Protein AF-A0A7C5E0S6-F1 (afdb_monomer_lite)

Secondary structure (DSSP, 8-state):
----SHHHHHHHHHHHTT--HHHHHHHHHHHHHHHHHHHHHHHHHH--S---TTHHHHHHHHHHHHHHHHHHHHHHS-HHHHHHHHHHHHHHHHHHHHHHHH-

pLDDT: mean 81.76, std 9.21, range [33.19, 92.5]

Structure (mmCIF, N/CA/C/O backbone):
data_AF-A0A7C5E0S6-F1
#
_entry.id   AF-A0A7C5E0S6-F1
#
loop_
_atom_site.group_PDB
_atom_site.id
_atom_site.type_symbol
_atom_site.label_atom_id
_atom_site.label_alt_id
_atom_site.label_comp_id
_atom_site.label_asym_id
_atom_site.label_entity_id
_atom_site.label_seq_id
_atom_site.pdbx_PDB_ins_code
_atom_site.Cartn_x
_atom_site.Cartn_y
_atom_site.Cartn_z
_atom_site.occupancy
_atom_site.B_iso_or_equiv
_atom_site.auth_seq_id
_atom_site.auth_comp_id
_atom_site.auth_asym_id
_atom_site.auth_atom_id
_atom_site.pdbx_PDB_model_num
ATOM 1 N N . ILE A 1 1 ? 1.082 -9.522 -12.592 1.00 33.19 1 ILE A N 1
ATOM 2 C CA . ILE A 1 1 ? 1.276 -8.231 -11.886 1.00 33.19 1 ILE A CA 1
ATOM 3 C C . ILE A 1 1 ? 0.357 -8.246 -10.672 1.00 33.19 1 ILE A C 1
ATOM 5 O O . ILE A 1 1 ? -0.779 -7.809 -10.750 1.00 33.19 1 ILE A O 1
ATOM 9 N N . SER A 1 2 ? 0.791 -8.887 -9.592 1.00 45.91 2 SER A N 1
ATOM 10 C CA . SER A 1 2 ? 0.094 -8.840 -8.307 1.00 45.91 2 SER A CA 1
ATOM 11 C C . SER A 1 2 ? 0.992 -7.999 -7.413 1.00 45.91 2 SER A C 1
ATOM 13 O O . SER A 1 2 ? 2.141 -8.382 -7.198 1.00 45.91 2 SER A O 1
ATOM 15 N N . GLY A 1 3 ? 0.532 -6.811 -7.006 1.00 56.22 3 GLY A N 1
ATOM 16 C CA . GLY A 1 3 ? 1.192 -6.057 -5.939 1.00 56.22 3 GLY A CA 1
ATOM 17 C C . GLY A 1 3 ? 1.195 -6.970 -4.722 1.00 56.22 3 GLY A C 1
ATOM 18 O O . GLY A 1 3 ? 0.124 -7.334 -4.250 1.00 56.22 3 GLY A O 1
ATOM 19 N N . GLY A 1 4 ? 2.369 -7.459 -4.334 1.00 64.00 4 GLY A N 1
ATOM 20 C CA . GLY A 1 4 ? 2.586 -8.712 -3.601 1.00 64.00 4 GLY A CA 1
ATOM 21 C C . GLY A 1 4 ? 2.123 -8.753 -2.142 1.00 64.00 4 GLY A C 1
ATOM 22 O O . GLY A 1 4 ? 2.837 -9.271 -1.293 1.00 64.00 4 GLY A O 1
ATOM 23 N N . GLY A 1 5 ? 0.948 -8.207 -1.825 1.00 70.94 5 GLY A N 1
ATOM 24 C CA . GLY A 1 5 ? 0.287 -8.331 -0.523 1.00 70.94 5 GLY A CA 1
ATOM 25 C C . GLY A 1 5 ? 0.955 -7.564 0.621 1.00 70.94 5 GLY A C 1
ATOM 26 O O . GLY A 1 5 ? 0.438 -7.561 1.737 1.00 70.94 5 GLY A O 1
ATOM 27 N N . TYR A 1 6 ? 2.070 -6.879 0.362 1.00 75.38 6 TYR A N 1
ATOM 28 C CA . TYR A 1 6 ? 2.846 -6.171 1.381 1.00 75.38 6 TYR A CA 1
ATOM 29 C C . TYR A 1 6 ? 2.136 -4.933 1.943 1.00 75.38 6 TYR A C 1
ATOM 31 O O . TYR A 1 6 ? 2.347 -4.613 3.108 1.00 75.38 6 TYR A O 1
ATOM 39 N N . GLY A 1 7 ? 1.252 -4.279 1.181 1.00 80.00 7 GLY A N 1
ATOM 40 C CA . GLY A 1 7 ? 0.475 -3.128 1.661 1.00 80.00 7 GLY A CA 1
ATOM 41 C C . GLY A 1 7 ? -0.377 -3.467 2.897 1.00 80.00 7 GLY A C 1
ATOM 42 O O . GLY A 1 7 ? -0.161 -2.886 3.965 1.00 80.00 7 GLY A O 1
ATOM 43 N N . PRO A 1 8 ? -1.285 -4.463 2.817 1.00 78.56 8 PRO A N 1
ATOM 44 C CA . PRO A 1 8 ? -2.044 -4.938 3.973 1.00 78.56 8 PRO A CA 1
ATOM 45 C C . PRO A 1 8 ? -1.171 -5.445 5.125 1.00 78.56 8 PRO A C 1
ATOM 47 O O . PRO A 1 8 ? -1.514 -5.207 6.282 1.00 78.56 8 PRO A O 1
ATOM 50 N N . LEU A 1 9 ? -0.039 -6.101 4.843 1.00 80.62 9 LEU A N 1
ATOM 51 C CA . LEU A 1 9 ? 0.895 -6.586 5.869 1.00 80.62 9 LEU A CA 1
ATOM 52 C C . LEU A 1 9 ? 1.559 -5.432 6.638 1.00 80.62 9 LEU A C 1
ATOM 54 O O . LEU A 1 9 ? 1.521 -5.414 7.866 1.00 80.62 9 LEU A O 1
ATOM 58 N N . VAL A 1 10 ? 2.097 -4.429 5.940 1.00 83.44 10 VAL A N 1
ATOM 59 C CA . VAL A 1 10 ? 2.727 -3.252 6.564 1.00 83.44 10 VAL A CA 1
ATOM 60 C C . VAL A 1 10 ? 1.690 -2.398 7.293 1.00 83.44 10 VAL A C 1
ATOM 62 O O . VAL A 1 10 ? 1.904 -2.023 8.446 1.00 83.44 10 VAL A O 1
ATOM 65 N N . THR A 1 11 ? 0.531 -2.142 6.677 1.00 86.00 11 THR A N 1
ATOM 66 C CA . THR A 1 11 ? -0.541 -1.358 7.312 1.00 86.00 11 THR A CA 1
ATOM 67 C C . THR A 1 11 ? -1.079 -2.055 8.564 1.00 86.00 11 THR A C 1
ATOM 69 O O . THR A 1 11 ? -1.270 -1.406 9.593 1.00 86.00 11 THR A O 1
ATOM 72 N N . SER A 1 12 ? -1.326 -3.369 8.510 1.00 82.75 12 SER A N 1
ATOM 73 C CA . SER A 1 12 ? -1.815 -4.123 9.674 1.00 82.75 12 SER A CA 1
ATOM 74 C C . SER A 1 12 ? -0.769 -4.208 10.783 1.00 82.75 12 SER A C 1
ATOM 76 O O . SER A 1 12 ? -1.125 -4.004 11.943 1.00 82.75 12 SER A O 1
ATOM 78 N N . GLY A 1 13 ? 0.510 -4.389 10.439 1.00 85.75 13 GLY A N 1
ATOM 79 C CA . GLY A 1 13 ? 1.620 -4.317 11.388 1.00 85.75 13 GLY A CA 1
ATOM 80 C C . GLY A 1 13 ? 1.668 -2.974 12.115 1.00 85.75 13 GLY A C 1
ATOM 81 O O . GLY A 1 13 ? 1.680 -2.942 13.341 1.00 85.75 13 GLY A O 1
ATOM 82 N N . GLN A 1 14 ? 1.571 -1.855 11.389 1.00 86.44 14 GLN A N 1
ATOM 83 C CA . GLN A 1 14 ? 1.540 -0.523 12.005 1.00 86.44 14 GLN A CA 1
ATOM 84 C C . GLN A 1 14 ? 0.318 -0.309 12.910 1.00 86.44 14 GLN A C 1
ATOM 86 O O . GLN A 1 14 ? 0.444 0.277 13.986 1.00 86.44 14 GLN A O 1
ATOM 91 N N . ILE A 1 15 ? -0.860 -0.801 12.512 1.00 86.31 15 ILE A N 1
ATOM 92 C CA . ILE A 1 15 ? -2.070 -0.743 13.349 1.00 86.31 15 ILE A CA 1
ATOM 93 C C . ILE A 1 15 ? -1.889 -1.564 14.633 1.00 86.31 15 ILE A C 1
ATOM 95 O O . ILE A 1 15 ? -2.328 -1.119 15.696 1.00 86.31 15 ILE A O 1
ATOM 99 N N . LEU A 1 16 ? -1.244 -2.732 14.550 1.00 82.88 16 LEU A N 1
ATOM 100 C CA . LEU A 1 16 ? -0.935 -3.582 15.702 1.00 82.88 16 LEU A CA 1
ATOM 101 C C . LEU A 1 16 ? 0.092 -2.921 16.633 1.00 82.88 16 LEU A C 1
ATOM 103 O O . LEU A 1 16 ? -0.053 -2.993 17.848 1.00 82.88 16 LEU A O 1
ATOM 107 N N . SER A 1 17 ? 1.059 -2.189 16.075 1.00 84.50 17 SER A N 1
ATOM 108 C CA . SER A 1 17 ? 2.017 -1.358 16.820 1.00 84.50 17 SER A CA 1
ATOM 109 C C . SER A 1 17 ? 1.404 -0.094 17.445 1.00 84.50 17 SER A C 1
ATOM 111 O O . SER A 1 17 ? 2.131 0.733 17.988 1.00 84.50 17 SER A O 1
ATOM 113 N N . GLY A 1 18 ? 0.081 0.090 17.378 1.00 82.50 18 GLY A N 1
ATOM 114 C CA . GLY A 1 18 ? -0.628 1.200 18.023 1.00 82.50 18 GLY A CA 1
ATOM 115 C C . GLY A 1 18 ? -0.790 2.455 17.161 1.00 82.50 18 GLY A C 1
ATOM 116 O O . GLY A 1 18 ? -1.367 3.442 17.620 1.00 82.50 18 GLY A O 1
ATOM 117 N N . VAL A 1 19 ? -0.352 2.437 15.898 1.00 85.12 19 VAL A N 1
ATOM 118 C CA . VAL A 1 19 ? -0.535 3.573 14.985 1.00 85.12 19 VAL A CA 1
ATOM 119 C C . VAL A 1 19 ? -2.011 3.700 14.600 1.00 85.12 19 VAL A C 1
ATOM 121 O O . VAL A 1 19 ? -2.709 2.728 14.296 1.00 85.12 19 VAL A O 1
ATOM 124 N N . ASN A 1 20 ? -2.516 4.935 14.587 1.00 85.94 20 ASN A N 1
ATOM 125 C CA . ASN A 1 20 ? -3.866 5.224 14.111 1.00 85.94 20 ASN A CA 1
ATOM 126 C C . ASN A 1 20 ? -4.059 4.725 12.674 1.00 85.94 20 ASN A C 1
ATOM 128 O O . ASN A 1 20 ? -3.240 4.991 11.803 1.00 85.94 20 ASN A O 1
ATOM 132 N N . SER A 1 21 ? -5.185 4.071 12.389 1.00 82.44 21 SER A N 1
ATOM 133 C CA . SER A 1 21 ? -5.402 3.393 11.102 1.00 82.44 21 SER A CA 1
ATOM 134 C C . SER A 1 21 ? -5.326 4.307 9.892 1.00 82.44 21 SER A C 1
ATOM 136 O O . SER A 1 21 ? -4.761 3.913 8.882 1.00 82.44 21 SER A O 1
ATOM 138 N N . LYS A 1 22 ? -5.840 5.539 9.989 1.00 82.94 22 LYS A N 1
ATOM 139 C CA . LYS A 1 22 ? -5.712 6.506 8.889 1.00 82.94 22 LYS A CA 1
ATOM 140 C C . LYS A 1 22 ? -4.249 6.887 8.644 1.00 82.94 22 LYS A C 1
ATOM 142 O O . LYS A 1 22 ? -3.847 7.013 7.494 1.00 82.94 22 LYS A O 1
ATOM 147 N N . ASN A 1 23 ? -3.462 7.016 9.713 1.00 85.75 23 ASN A N 1
ATOM 148 C CA . ASN A 1 23 ? -2.043 7.351 9.628 1.00 85.75 23 ASN A CA 1
ATOM 149 C C . ASN A 1 23 ? -1.251 6.173 9.051 1.00 85.75 23 ASN A C 1
ATOM 151 O O . ASN A 1 23 ? -0.449 6.383 8.155 1.00 85.75 23 ASN A O 1
ATOM 155 N N . ALA A 1 24 ? -1.527 4.944 9.495 1.00 87.12 24 ALA A N 1
ATOM 156 C CA . ALA A 1 24 ? -0.889 3.735 8.974 1.00 87.12 24 ALA A CA 1
ATOM 157 C C . ALA A 1 24 ? -1.131 3.549 7.463 1.00 87.12 24 ALA A C 1
ATOM 159 O O . ALA A 1 24 ? -0.202 3.271 6.705 1.00 87.12 24 ALA A O 1
ATOM 160 N N . ILE A 1 25 ? -2.369 3.780 7.007 1.00 84.56 25 ILE A N 1
ATOM 161 C CA . ILE A 1 25 ? -2.721 3.746 5.577 1.00 84.56 25 ILE A CA 1
ATOM 162 C C . ILE A 1 25 ? -1.971 4.843 4.810 1.00 84.56 25 ILE A C 1
ATOM 164 O O . ILE A 1 25 ? -1.434 4.585 3.736 1.00 84.56 25 ILE A O 1
ATOM 168 N N . GLY A 1 26 ? -1.899 6.057 5.366 1.00 87.50 26 GLY A N 1
ATOM 169 C CA . GLY A 1 26 ? -1.175 7.171 4.752 1.00 87.50 26 GLY A CA 1
ATOM 170 C C . GLY A 1 26 ? 0.327 6.912 4.618 1.00 87.50 26 GLY A C 1
ATOM 171 O O . GLY A 1 26 ? 0.887 7.127 3.547 1.00 87.50 26 GLY A O 1
ATOM 172 N N . ILE A 1 27 ? 0.967 6.400 5.674 1.00 88.06 27 ILE A N 1
ATOM 173 C CA . ILE A 1 27 ? 2.397 6.056 5.671 1.00 88.06 27 ILE A CA 1
ATOM 174 C C . ILE A 1 27 ? 2.671 4.959 4.642 1.00 88.06 27 ILE A C 1
ATOM 176 O O . ILE A 1 27 ? 3.577 5.102 3.828 1.00 88.06 27 ILE A O 1
ATOM 180 N N . THR A 1 28 ? 1.854 3.902 4.627 1.00 87.88 28 THR A N 1
ATOM 181 C CA . THR A 1 28 ? 2.006 2.800 3.666 1.00 87.88 28 THR A CA 1
ATOM 182 C C . THR A 1 28 ? 1.851 3.291 2.226 1.00 87.88 28 THR A C 1
ATOM 184 O O . THR A 1 28 ? 2.688 2.979 1.387 1.00 87.88 28 THR A O 1
ATOM 187 N N . SER A 1 29 ? 0.842 4.121 1.942 1.00 86.50 29 SER A N 1
ATOM 188 C CA . SER A 1 29 ? 0.626 4.678 0.600 1.00 86.50 29 SER A CA 1
ATOM 189 C C . SER A 1 29 ? 1.782 5.577 0.143 1.00 86.50 29 SER A C 1
ATOM 191 O O . SER A 1 29 ? 2.177 5.519 -1.021 1.00 86.50 29 SER A O 1
ATOM 193 N N . LEU A 1 30 ? 2.359 6.372 1.052 1.00 89.88 30 LEU A N 1
ATOM 194 C CA . LEU A 1 30 ? 3.545 7.175 0.755 1.00 89.88 30 LEU A CA 1
ATOM 195 C C . LEU A 1 30 ? 4.761 6.286 0.464 1.00 89.88 30 LEU A C 1
ATOM 197 O O . LEU A 1 30 ? 5.456 6.508 -0.527 1.00 89.88 30 LEU A O 1
ATOM 201 N N . SER A 1 31 ? 5.000 5.268 1.296 1.00 90.25 31 SER A N 1
ATOM 202 C CA . SER A 1 31 ? 6.079 4.300 1.086 1.00 90.25 31 SER A CA 1
ATOM 203 C C . SER A 1 31 ? 5.938 3.571 -0.247 1.00 90.25 31 SER A C 1
ATOM 205 O O . SER A 1 31 ? 6.914 3.499 -0.983 1.00 90.25 31 SER A O 1
ATOM 207 N N . GLU A 1 32 ? 4.741 3.102 -0.608 1.00 86.75 32 GLU A N 1
ATOM 208 C CA . GLU A 1 32 ? 4.487 2.466 -1.908 1.00 86.75 32 GLU A CA 1
ATOM 209 C C . GLU A 1 32 ? 4.774 3.415 -3.079 1.00 86.75 32 GLU A C 1
ATOM 211 O O . GLU A 1 32 ? 5.382 3.002 -4.067 1.00 86.75 32 GLU A O 1
ATOM 216 N N . GLY A 1 33 ? 4.404 4.695 -2.960 1.00 88.88 33 GLY A N 1
ATOM 217 C CA . GLY A 1 33 ? 4.731 5.716 -3.957 1.00 88.88 33 GLY A CA 1
ATOM 218 C C . GLY A 1 33 ? 6.240 5.891 -4.148 1.00 88.88 33 GLY A C 1
ATOM 219 O O . GLY A 1 33 ? 6.723 5.907 -5.282 1.00 88.88 33 GLY A O 1
ATOM 220 N N . LEU A 1 34 ? 7.000 5.951 -3.051 1.00 91.81 34 LEU A N 1
ATOM 221 C CA . LEU A 1 34 ? 8.463 6.039 -3.094 1.00 91.81 34 LEU A CA 1
ATOM 222 C C . LEU A 1 34 ? 9.100 4.764 -3.658 1.00 91.81 34 LEU A C 1
ATOM 224 O O . LEU A 1 34 ? 9.983 4.847 -4.510 1.00 91.81 34 LEU A O 1
ATOM 228 N N . THR A 1 35 ? 8.637 3.583 -3.244 1.00 90.00 35 THR A N 1
ATOM 229 C CA . THR A 1 35 ? 9.114 2.304 -3.787 1.00 90.00 35 THR A CA 1
ATOM 230 C C . THR A 1 35 ? 8.831 2.199 -5.284 1.00 90.00 35 THR A C 1
ATOM 232 O O . THR A 1 35 ? 9.690 1.741 -6.033 1.00 90.00 35 THR A O 1
ATOM 235 N N . CYS A 1 36 ? 7.668 2.671 -5.742 1.00 87.12 36 CYS A N 1
ATOM 236 C CA . CYS A 1 36 ? 7.330 2.727 -7.161 1.00 87.12 36 CYS A CA 1
ATOM 237 C C . CYS A 1 36 ? 8.282 3.655 -7.926 1.00 87.12 36 CYS A C 1
ATOM 239 O O . CYS A 1 36 ? 8.821 3.256 -8.956 1.00 87.12 36 CYS A O 1
ATOM 241 N N . LEU A 1 37 ? 8.563 4.850 -7.394 1.00 89.94 37 LEU A N 1
ATOM 242 C CA . LEU A 1 37 ? 9.512 5.789 -7.996 1.00 89.94 37 LEU A CA 1
ATOM 243 C C . LEU A 1 37 ? 10.907 5.167 -8.145 1.00 89.94 37 LEU A C 1
ATOM 245 O O . LEU A 1 37 ? 11.482 5.192 -9.233 1.00 89.94 37 LEU A O 1
ATOM 249 N N . VAL A 1 38 ? 11.429 4.557 -7.078 1.00 92.50 38 VAL A N 1
ATOM 250 C CA . VAL A 1 38 ? 12.727 3.861 -7.104 1.00 92.50 38 VAL A CA 1
ATOM 251 C C . VAL A 1 38 ? 12.706 2.690 -8.088 1.00 92.50 38 VAL A C 1
ATOM 253 O O . VAL A 1 38 ? 13.676 2.489 -8.819 1.00 92.50 38 VAL A O 1
ATOM 256 N N . GLY A 1 39 ? 11.598 1.949 -8.155 1.00 89.88 39 GLY A N 1
ATOM 257 C CA . GLY A 1 39 ? 11.402 0.860 -9.110 1.00 89.88 39 GLY A CA 1
ATOM 258 C C . GLY A 1 39 ? 11.455 1.338 -10.561 1.00 89.88 39 GLY A C 1
ATOM 259 O O . GLY A 1 39 ? 12.144 0.729 -11.376 1.00 89.88 39 GLY A O 1
ATOM 260 N N . VAL A 1 40 ? 10.800 2.458 -10.878 1.00 87.12 40 VAL A N 1
ATOM 261 C CA . VAL A 1 40 ? 10.828 3.070 -12.217 1.00 87.12 40 VAL A CA 1
ATOM 262 C C . VAL A 1 40 ? 12.227 3.575 -12.564 1.00 87.12 40 VAL A C 1
ATOM 264 O O . VAL A 1 40 ? 12.706 3.303 -13.661 1.00 87.12 40 VAL A O 1
ATOM 267 N N . ILE A 1 41 ? 12.910 4.258 -11.641 1.00 90.00 41 ILE A N 1
ATOM 268 C CA . ILE A 1 41 ? 14.285 4.741 -11.856 1.00 90.00 41 ILE A CA 1
ATOM 269 C C . ILE A 1 41 ? 15.229 3.564 -12.116 1.00 90.00 41 ILE A C 1
ATOM 271 O O . ILE A 1 41 ? 15.964 3.563 -13.099 1.00 90.00 41 ILE A O 1
ATOM 275 N N . THR A 1 42 ? 15.174 2.533 -11.271 1.00 90.44 42 THR A N 1
ATOM 276 C CA . THR A 1 42 ? 15.989 1.321 -11.433 1.00 90.44 42 THR A CA 1
ATOM 277 C C . THR A 1 42 ? 15.687 0.632 -12.763 1.00 90.44 42 THR A C 1
ATOM 279 O O . THR A 1 42 ? 16.608 0.237 -13.474 1.00 90.44 42 THR A O 1
ATOM 282 N N . TYR A 1 43 ? 14.411 0.535 -13.143 1.00 85.44 43 TYR A N 1
ATOM 283 C CA . TYR A 1 43 ? 14.009 -0.022 -14.431 1.00 85.44 43 TYR A CA 1
ATOM 284 C C . TYR A 1 43 ? 14.608 0.770 -15.600 1.00 85.44 43 TYR A C 1
ATOM 286 O O . TYR A 1 43 ? 15.196 0.168 -16.490 1.00 85.44 43 TYR A O 1
ATOM 294 N N . LEU A 1 44 ? 14.543 2.105 -15.573 1.00 84.62 44 LEU A N 1
ATOM 295 C CA . LEU A 1 44 ? 15.112 2.963 -16.620 1.00 84.62 44 LEU A CA 1
ATOM 296 C C . LEU A 1 44 ? 16.633 2.824 -16.760 1.00 84.62 44 LEU A C 1
ATOM 298 O O . LEU A 1 44 ? 17.145 2.903 -17.871 1.00 84.62 44 LEU A O 1
ATOM 302 N N . ILE A 1 45 ? 17.352 2.630 -15.651 1.00 87.19 45 ILE A N 1
ATOM 303 C CA . ILE A 1 45 ? 18.818 2.514 -15.655 1.00 87.19 45 ILE A CA 1
ATOM 304 C C . ILE A 1 45 ? 19.271 1.138 -16.161 1.00 87.19 45 ILE A C 1
ATOM 306 O O . ILE A 1 45 ? 20.227 1.049 -16.927 1.00 87.19 45 ILE A O 1
ATOM 310 N N . PHE A 1 46 ? 18.613 0.060 -15.725 1.00 85.06 46 PHE A N 1
ATOM 311 C CA . PHE A 1 46 ? 19.072 -1.310 -15.987 1.00 85.06 46 PHE A CA 1
ATOM 312 C C . PHE A 1 46 ? 18.425 -1.966 -17.214 1.00 85.06 46 PHE A C 1
ATOM 314 O O . PHE A 1 46 ? 18.955 -2.950 -17.729 1.00 85.06 46 PHE A O 1
ATOM 321 N N . THR A 1 47 ? 17.289 -1.460 -17.699 1.00 76.06 47 THR A N 1
ATOM 322 C CA . THR A 1 47 ? 16.595 -2.009 -18.871 1.00 76.06 47 THR A CA 1
ATOM 323 C C . THR A 1 47 ? 16.792 -1.113 -20.097 1.00 76.06 47 THR A C 1
ATOM 325 O O . THR A 1 47 ? 16.215 -0.039 -20.190 1.00 76.06 47 THR A O 1
ATOM 328 N N . ASN A 1 48 ? 17.525 -1.613 -21.100 1.00 65.00 48 ASN A N 1
ATOM 329 C CA . ASN A 1 48 ? 17.672 -1.001 -22.438 1.00 65.00 48 ASN A CA 1
ATOM 330 C C . ASN A 1 48 ? 16.458 -1.240 -23.369 1.00 65.00 48 ASN A C 1
ATOM 332 O O . ASN A 1 48 ? 16.518 -0.985 -24.571 1.00 65.00 48 ASN A O 1
ATOM 336 N N . HIS A 1 49 ? 15.361 -1.790 -22.847 1.00 60.41 49 HIS A N 1
ATOM 337 C CA . HIS A 1 49 ? 14.193 -2.171 -23.637 1.00 60.41 49 HIS A CA 1
ATOM 338 C C . HIS A 1 49 ? 13.261 -0.976 -23.872 1.00 60.41 49 HIS A C 1
ATOM 340 O O . HIS A 1 49 ? 13.035 -0.147 -22.991 1.00 60.41 49 HIS A O 1
ATOM 346 N N . THR A 1 50 ? 12.663 -0.913 -25.062 1.00 61.09 50 THR A N 1
ATOM 347 C CA . THR A 1 50 ? 11.731 0.149 -25.458 1.00 61.09 50 THR A CA 1
ATOM 348 C C . THR A 1 50 ? 10.490 0.164 -24.565 1.00 61.09 50 THR A C 1
ATOM 350 O O . THR A 1 50 ? 9.624 -0.712 -24.662 1.00 61.09 50 THR A O 1
ATOM 353 N N . ILE A 1 51 ? 10.370 1.189 -23.722 1.00 70.06 51 ILE A N 1
ATOM 354 C CA . ILE A 1 51 ? 9.144 1.462 -22.974 1.00 70.06 51 ILE A CA 1
ATOM 355 C C . ILE A 1 51 ? 8.025 1.733 -23.974 1.00 70.06 51 ILE A C 1
ATOM 357 O O . ILE A 1 51 ? 8.119 2.629 -24.814 1.00 70.06 51 ILE A O 1
ATOM 361 N N . ARG A 1 52 ? 6.932 0.970 -23.878 1.00 70.44 52 ARG A N 1
ATOM 362 C CA . ARG A 1 52 ? 5.700 1.260 -24.621 1.00 70.44 52 ARG A CA 1
ATOM 363 C C . ARG A 1 52 ? 5.018 2.465 -23.976 1.00 70.44 52 ARG A C 1
ATOM 365 O O . ARG A 1 52 ? 4.072 2.322 -23.20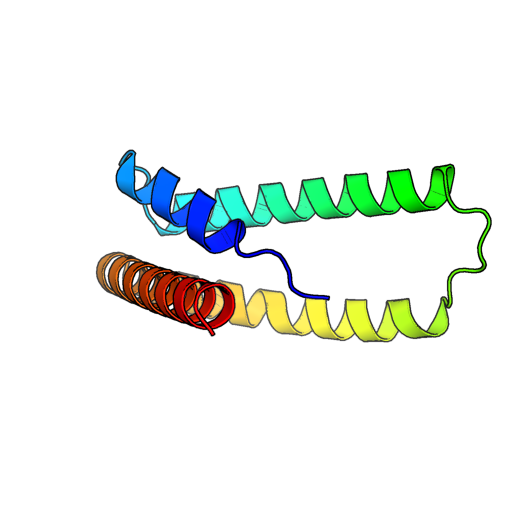5 1.00 70.44 52 ARG A O 1
ATOM 372 N N . TRP A 1 53 ? 5.500 3.656 -24.328 1.00 79.25 53 TRP A N 1
ATOM 373 C CA . TRP A 1 53 ? 4.996 4.957 -23.871 1.00 79.25 53 TRP A CA 1
ATOM 374 C C . TRP A 1 53 ? 3.500 5.164 -24.116 1.00 79.25 53 TRP A C 1
ATOM 376 O O . TRP A 1 53 ? 2.881 5.994 -23.468 1.00 79.25 53 TRP A O 1
ATOM 386 N N . GLN A 1 54 ? 2.899 4.359 -24.989 1.00 80.56 54 GLN A N 1
ATOM 387 C CA . GLN A 1 54 ? 1.469 4.352 -25.268 1.00 80.56 54 GLN A CA 1
ATOM 388 C C . GLN A 1 54 ? 0.611 3.889 -24.074 1.00 80.56 54 GLN A C 1
ATOM 390 O O . GLN A 1 54 ? -0.529 4.321 -23.946 1.00 80.56 54 GLN A O 1
ATOM 395 N N . LEU A 1 55 ? 1.147 3.041 -23.184 1.00 79.25 55 LEU A N 1
ATOM 396 C CA . LEU A 1 55 ? 0.414 2.528 -22.015 1.00 79.25 55 LEU A CA 1
ATOM 397 C C . LEU A 1 55 ? 0.489 3.466 -20.799 1.00 79.25 55 LEU A C 1
ATOM 399 O O . LEU A 1 55 ? -0.420 3.489 -19.966 1.00 79.25 55 LEU A O 1
ATOM 403 N N . ALA A 1 56 ? 1.570 4.242 -20.699 1.00 83.31 56 ALA A N 1
ATOM 404 C CA . ALA A 1 56 ? 1.817 5.157 -19.591 1.00 83.31 56 ALA A CA 1
ATOM 405 C C . ALA A 1 56 ? 0.678 6.176 -19.369 1.00 83.31 56 ALA A C 1
ATOM 407 O O . ALA A 1 56 ? 0.173 6.234 -18.247 1.00 83.31 56 ALA A O 1
ATOM 408 N N . PRO A 1 57 ? 0.193 6.926 -20.381 1.00 84.50 57 PRO A N 1
ATOM 409 C CA . PRO A 1 57 ? -0.849 7.926 -20.163 1.00 84.50 57 PRO A CA 1
ATOM 410 C C . PRO A 1 57 ? -2.174 7.299 -19.725 1.00 84.50 57 PRO A C 1
ATOM 412 O O . PRO A 1 57 ? -2.812 7.828 -18.819 1.00 84.50 57 PRO A O 1
ATOM 415 N N . SER A 1 58 ? -2.564 6.144 -20.280 1.00 87.38 58 SER A N 1
ATOM 416 C CA . SER A 1 58 ? -3.783 5.439 -19.857 1.00 87.38 58 SER A CA 1
ATOM 417 C C . SER A 1 58 ? -3.728 4.976 -18.397 1.00 87.38 58 SER A C 1
ATOM 419 O O . SER A 1 58 ? -4.724 5.081 -17.682 1.00 87.38 58 SER A O 1
ATOM 421 N N . LEU A 1 59 ? -2.564 4.510 -17.932 1.00 86.25 59 LEU A N 1
ATOM 422 C CA . LEU A 1 59 ? -2.371 4.089 -16.541 1.00 86.25 59 LEU A CA 1
ATOM 423 C C . LEU A 1 59 ? -2.359 5.285 -15.586 1.00 86.25 59 LEU A C 1
ATOM 425 O O . LEU A 1 59 ? -2.995 5.235 -14.535 1.00 86.25 59 LEU A O 1
ATOM 429 N N . VAL A 1 60 ? -1.680 6.370 -15.966 1.00 87.62 60 VAL A N 1
ATOM 430 C CA . VAL A 1 60 ? -1.603 7.597 -15.163 1.00 87.62 60 VAL A CA 1
ATOM 431 C C . VAL A 1 60 ? -2.979 8.248 -15.027 1.00 87.62 60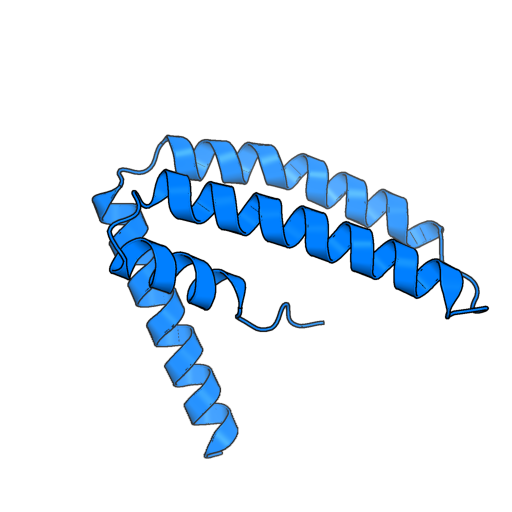 VAL A C 1
ATOM 433 O O . VAL A 1 60 ? -3.371 8.595 -13.917 1.00 87.62 60 VAL A O 1
ATOM 436 N N . LEU A 1 61 ? -3.751 8.348 -16.113 1.00 90.00 61 LEU A N 1
ATOM 437 C CA . LEU A 1 61 ? -5.124 8.867 -16.076 1.00 90.00 61 LEU A CA 1
ATOM 438 C C . LEU A 1 61 ? -6.021 8.046 -15.144 1.00 90.00 61 LEU A C 1
ATOM 440 O O . LEU A 1 61 ? -6.702 8.616 -14.292 1.00 90.00 61 LEU A O 1
ATOM 444 N N . GLY A 1 62 ? -5.983 6.715 -15.260 1.00 88.31 62 GLY A N 1
ATOM 445 C CA . GLY A 1 62 ? -6.739 5.827 -14.374 1.00 88.31 62 GLY A CA 1
ATOM 446 C C . GLY A 1 62 ? -6.326 5.962 -12.904 1.00 88.31 62 GLY A C 1
ATOM 447 O O . GLY A 1 62 ? -7.183 6.018 -12.021 1.00 88.31 62 GLY A O 1
ATOM 448 N N . ALA A 1 63 ? -5.023 6.078 -12.634 1.00 86.12 63 ALA A N 1
ATOM 449 C CA . ALA A 1 63 ? -4.501 6.262 -11.284 1.00 86.12 63 ALA A CA 1
ATOM 450 C C . ALA A 1 63 ? -4.937 7.607 -10.680 1.00 86.12 63 ALA A C 1
ATOM 452 O O . ALA A 1 63 ? -5.483 7.628 -9.577 1.00 86.12 63 ALA A O 1
ATOM 453 N N . ILE A 1 64 ? -4.771 8.715 -11.410 1.00 90.75 64 ILE A N 1
ATOM 454 C CA . ILE A 1 64 ? -5.130 10.063 -10.939 1.00 90.75 64 ILE A CA 1
ATOM 455 C C . ILE A 1 64 ? -6.627 10.166 -10.635 1.00 90.75 64 ILE A C 1
ATOM 457 O O . ILE A 1 64 ? -6.991 10.780 -9.638 1.00 90.75 64 ILE A O 1
ATOM 461 N N . LEU A 1 65 ? -7.493 9.549 -11.446 1.00 89.62 65 LEU A N 1
ATOM 462 C CA . LEU A 1 65 ? -8.941 9.532 -11.200 1.00 89.62 65 LEU A CA 1
ATOM 463 C C . LEU A 1 65 ? -9.329 8.685 -9.980 1.00 89.62 65 LEU A C 1
ATOM 465 O O . LEU A 1 65 ? -10.250 9.044 -9.246 1.00 89.62 65 LEU A O 1
ATOM 469 N N . SER A 1 66 ? -8.624 7.580 -9.735 1.00 88.44 66 SER A N 1
ATOM 470 C CA . SER A 1 66 ? -8.922 6.661 -8.629 1.00 88.44 66 SER A CA 1
ATOM 471 C C . SER A 1 66 ? -8.481 7.201 -7.260 1.00 88.44 66 SER A C 1
ATOM 473 O O . SER A 1 66 ? -9.208 7.075 -6.269 1.00 88.44 66 SER A O 1
ATOM 475 N N . VAL A 1 67 ? -7.323 7.870 -7.193 1.00 86.12 67 VAL A N 1
ATOM 476 C CA . VAL A 1 67 ? -6.731 8.402 -5.949 1.00 86.12 67 VAL A CA 1
ATOM 477 C C . VAL A 1 67 ? -7.675 9.297 -5.122 1.00 86.12 67 VAL A C 1
ATOM 479 O O . VAL A 1 67 ? -7.827 9.023 -3.929 1.00 86.12 67 VAL A O 1
ATOM 482 N N . PRO A 1 68 ? -8.343 10.337 -5.666 1.00 87.06 68 PRO A N 1
ATOM 483 C CA . PRO A 1 68 ? -9.225 11.196 -4.873 1.00 87.06 68 PRO A CA 1
ATOM 484 C C . PRO A 1 68 ? -10.448 10.436 -4.355 1.00 87.06 68 PRO A C 1
ATOM 486 O O . PRO A 1 68 ? -10.902 10.688 -3.237 1.00 87.06 68 PRO A O 1
ATOM 489 N N . PHE A 1 69 ? -10.952 9.469 -5.124 1.00 86.56 69 PHE A N 1
ATOM 490 C CA . PHE A 1 69 ? -12.085 8.637 -4.727 1.00 86.56 69 PHE A CA 1
ATOM 491 C C . PHE A 1 69 ? -11.715 7.714 -3.557 1.00 86.56 69 PHE A C 1
ATOM 493 O O . PHE A 1 69 ? -12.448 7.616 -2.564 1.00 86.56 69 PHE A O 1
ATOM 500 N N . ALA A 1 70 ? -10.529 7.103 -3.624 1.00 82.75 70 ALA A N 1
ATOM 501 C CA . ALA A 1 70 ? -9.967 6.305 -2.540 1.00 82.75 70 ALA A CA 1
ATOM 502 C C . ALA A 1 70 ? -9.714 7.159 -1.285 1.00 82.75 70 ALA A C 1
ATOM 504 O O . ALA A 1 70 ? -10.163 6.807 -0.190 1.00 82.75 70 ALA A O 1
ATOM 505 N N . ALA A 1 71 ? -9.080 8.325 -1.439 1.00 83.44 71 ALA A N 1
ATOM 506 C CA . ALA A 1 71 ? -8.790 9.241 -0.336 1.00 83.44 71 ALA A CA 1
ATOM 507 C C . ALA A 1 71 ? -10.069 9.745 0.353 1.00 83.44 71 ALA A C 1
ATOM 509 O O . ALA A 1 71 ? -10.152 9.767 1.585 1.00 83.44 71 ALA A O 1
ATOM 510 N N . TYR A 1 72 ? -11.100 10.096 -0.422 1.00 85.19 72 TYR A N 1
ATOM 511 C CA . TYR A 1 72 ? -12.394 10.515 0.115 1.00 85.19 72 TYR A CA 1
ATOM 512 C C . TYR A 1 72 ? -13.075 9.393 0.905 1.00 85.19 72 TYR A C 1
ATOM 514 O O . TYR A 1 72 ? -13.581 9.620 2.009 1.00 85.19 72 TYR A O 1
ATOM 522 N N . THR A 1 73 ? -13.026 8.166 0.384 1.00 84.75 73 THR A N 1
ATOM 523 C CA . THR A 1 73 ? -13.587 6.982 1.046 1.00 84.75 73 THR A CA 1
ATOM 524 C C . THR A 1 73 ? -12.915 6.735 2.397 1.00 84.75 73 THR A C 1
ATOM 526 O O . THR A 1 73 ? -13.595 6.652 3.423 1.00 84.75 73 THR A O 1
ATOM 529 N N . VAL A 1 74 ? -11.581 6.721 2.450 1.00 79.88 74 VAL A N 1
ATOM 530 C CA . VAL A 1 74 ? -10.826 6.539 3.706 1.00 79.88 74 VAL A CA 1
ATOM 531 C C . VAL A 1 74 ? -11.080 7.691 4.688 1.00 79.88 74 VAL A C 1
ATOM 533 O O . VAL A 1 74 ? -11.167 7.483 5.90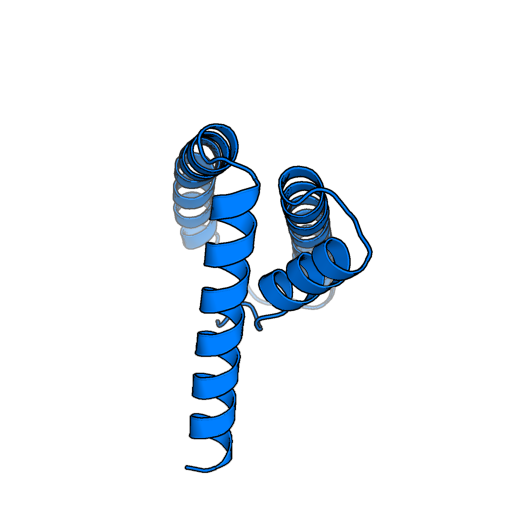4 1.00 79.88 74 VAL A O 1
ATOM 536 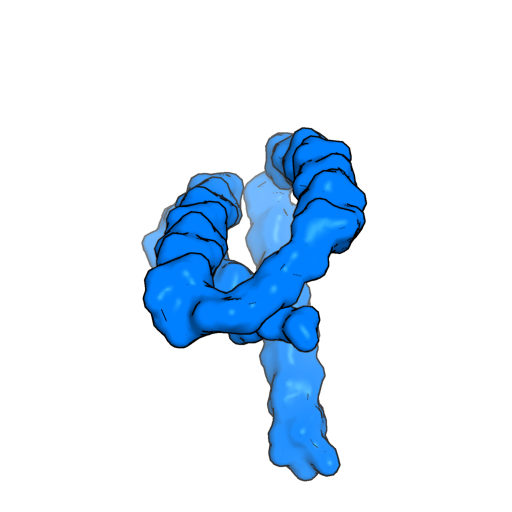N N . LYS A 1 75 ? -11.272 8.919 4.188 1.00 78.88 75 LYS A N 1
ATOM 537 C CA . LYS A 1 75 ? -11.601 10.079 5.027 1.00 78.88 75 LYS A CA 1
ATOM 538 C C . LYS A 1 75 ? -12.973 9.936 5.692 1.00 78.88 75 LYS A C 1
ATOM 540 O O . LYS A 1 75 ? -13.065 10.195 6.896 1.00 78.88 75 LYS A O 1
ATOM 545 N N . LYS A 1 76 ? -14.007 9.496 4.961 1.00 82.69 76 LYS A N 1
ATOM 546 C CA . LYS A 1 76 ? -15.383 9.352 5.481 1.00 82.69 76 LYS A CA 1
ATOM 547 C C . LYS A 1 76 ? -15.578 8.167 6.429 1.00 82.69 76 LYS A C 1
ATOM 549 O O . LYS A 1 76 ? -16.449 8.227 7.298 1.00 82.69 76 LYS A O 1
ATOM 554 N N . VAL A 1 77 ? -14.812 7.089 6.284 1.00 81.38 77 VAL A N 1
ATOM 555 C CA . VAL A 1 77 ? -14.995 5.887 7.112 1.00 81.38 77 VAL A CA 1
ATOM 556 C C . VAL A 1 77 ? -14.406 6.089 8.521 1.00 81.38 77 VAL A C 1
ATOM 558 O O . VAL A 1 77 ? -13.342 6.684 8.714 1.00 81.38 77 VAL A O 1
ATOM 561 N N . LYS A 1 78 ? -15.127 5.607 9.546 1.00 77.75 78 LYS A N 1
ATOM 562 C CA . LYS A 1 78 ? -14.685 5.635 10.954 1.00 77.75 78 LYS A CA 1
ATOM 563 C C . LYS A 1 78 ? -13.495 4.688 11.168 1.00 77.75 78 LYS A C 1
ATOM 565 O O . LYS A 1 78 ? -13.514 3.572 10.654 1.00 77.75 78 LYS A O 1
ATOM 570 N N . ASN A 1 79 ? -12.526 5.082 12.003 1.00 70.62 79 ASN A N 1
ATOM 571 C CA . ASN A 1 79 ? -11.298 4.309 12.277 1.00 70.62 79 ASN A CA 1
ATOM 572 C C . ASN A 1 79 ? -11.575 2.845 12.648 1.00 70.62 79 ASN A C 1
ATOM 574 O O . ASN A 1 79 ? -10.892 1.956 12.157 1.00 70.62 79 ASN A O 1
ATOM 578 N N . VAL A 1 80 ? -12.598 2.589 13.470 1.00 74.62 80 VAL A N 1
ATOM 579 C CA . VAL A 1 80 ? -12.974 1.231 13.906 1.00 74.62 80 VAL A CA 1
ATOM 580 C C . VAL A 1 80 ? -13.406 0.351 12.729 1.00 74.62 80 VAL A C 1
ATOM 582 O O . VAL A 1 80 ? -12.966 -0.788 12.619 1.00 74.62 80 VAL A O 1
ATOM 585 N N . ARG A 1 81 ? -14.219 0.890 11.810 1.00 78.69 81 ARG A N 1
ATOM 586 C CA . ARG A 1 81 ? -14.667 0.149 10.621 1.00 78.69 81 ARG A CA 1
ATOM 587 C C . ARG A 1 81 ? -13.511 -0.090 9.653 1.00 78.69 81 ARG A C 1
ATOM 589 O O . ARG A 1 81 ? -13.399 -1.182 9.118 1.00 78.69 81 ARG A O 1
ATOM 596 N N . LEU A 1 82 ? -12.626 0.894 9.487 1.00 75.50 82 LEU A N 1
ATOM 597 C CA . LEU A 1 82 ? -11.406 0.750 8.687 1.00 75.50 82 LEU A CA 1
ATOM 598 C C . LEU A 1 82 ? -10.498 -0.367 9.219 1.00 75.50 82 LEU A C 1
ATOM 600 O O . LEU A 1 82 ? -10.077 -1.206 8.432 1.00 75.50 82 LEU A O 1
ATOM 604 N N . LYS A 1 83 ? -10.252 -0.431 10.538 1.00 73.69 83 LYS A N 1
ATOM 605 C CA . LYS A 1 83 ? -9.481 -1.533 11.150 1.00 73.69 83 LYS A CA 1
ATOM 606 C C . LYS A 1 83 ? -10.091 -2.893 10.841 1.00 73.69 83 LYS A C 1
ATOM 608 O O . LYS A 1 83 ? -9.374 -3.801 10.440 1.00 73.69 83 LYS A O 1
ATOM 613 N N . LEU A 1 84 ? -11.404 -3.018 11.024 1.00 81.25 84 LEU A N 1
ATOM 614 C CA . LEU A 1 84 ? -12.112 -4.281 10.843 1.00 81.25 84 LEU A CA 1
ATOM 615 C C . LEU A 1 84 ? -12.089 -4.739 9.378 1.00 81.25 84 LEU A C 1
ATOM 617 O O . LEU A 1 84 ? -11.798 -5.898 9.109 1.00 81.25 84 LEU A O 1
ATOM 621 N N . ILE A 1 85 ? -12.305 -3.820 8.432 1.00 81.19 85 ILE A N 1
ATOM 622 C CA . ILE A 1 85 ? -12.236 -4.114 6.994 1.00 81.19 85 ILE A CA 1
ATOM 623 C C . ILE A 1 85 ? -10.825 -4.557 6.594 1.00 81.19 85 ILE A C 1
ATOM 625 O O . ILE A 1 85 ? -10.686 -5.579 5.929 1.00 81.19 85 ILE A O 1
ATOM 629 N N . VAL A 1 86 ? -9.784 -3.828 7.017 1.00 78.75 86 VAL A N 1
ATOM 630 C CA . VAL A 1 86 ? -8.390 -4.191 6.709 1.00 78.75 86 VAL A CA 1
ATOM 631 C C . VAL A 1 86 ? -8.046 -5.551 7.315 1.00 78.75 86 VAL A C 1
ATOM 633 O O . VAL A 1 86 ? -7.489 -6.390 6.621 1.00 78.75 86 VAL A O 1
ATOM 636 N N . GLY A 1 87 ? -8.435 -5.812 8.566 1.00 80.94 87 GLY A N 1
ATOM 637 C CA . GLY A 1 87 ? -8.194 -7.098 9.225 1.00 80.94 87 GLY A CA 1
ATOM 638 C C . GLY A 1 87 ? -8.851 -8.279 8.505 1.00 80.94 87 GLY A C 1
ATOM 639 O O . GLY A 1 87 ? -8.187 -9.282 8.252 1.00 80.94 87 GLY A O 1
ATOM 640 N N . ILE A 1 88 ? -10.125 -8.146 8.119 1.00 84.75 88 ILE A N 1
ATOM 641 C CA . ILE A 1 88 ? -10.838 -9.183 7.354 1.00 84.75 88 ILE A CA 1
ATOM 642 C C . ILE A 1 88 ? -10.187 -9.382 5.984 1.00 84.75 88 ILE A C 1
ATOM 644 O O . ILE A 1 88 ? -9.951 -10.519 5.584 1.00 84.75 88 ILE A O 1
ATOM 648 N N . ALA A 1 89 ? -9.859 -8.297 5.280 1.00 82.44 89 ALA A N 1
ATOM 649 C CA . ALA A 1 89 ? -9.217 -8.375 3.973 1.00 82.44 89 ALA A CA 1
ATOM 650 C C . ALA A 1 89 ? -7.871 -9.112 4.046 1.00 82.44 89 ALA A C 1
ATOM 652 O O . ALA A 1 89 ? -7.629 -10.002 3.235 1.00 82.44 89 ALA A O 1
ATOM 653 N N . THR A 1 90 ? -7.030 -8.806 5.041 1.00 80.62 90 THR A N 1
ATOM 654 C CA . THR A 1 90 ? -5.744 -9.491 5.246 1.00 80.62 90 THR A CA 1
ATOM 655 C C . THR A 1 90 ? -5.934 -10.966 5.602 1.00 80.62 90 THR A C 1
ATOM 657 O O . THR A 1 90 ? -5.204 -11.807 5.082 1.00 80.62 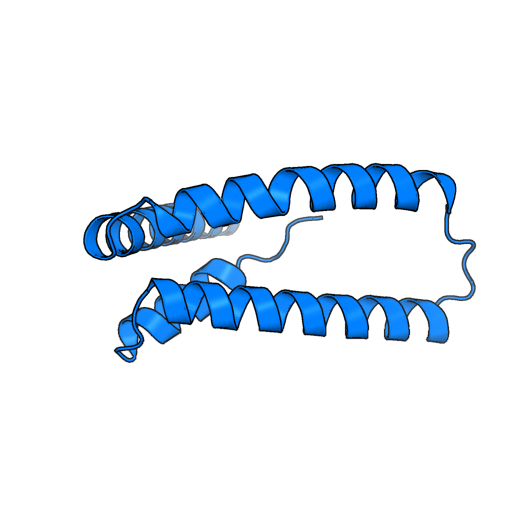90 THR A O 1
ATOM 660 N N . LEU A 1 91 ? -6.932 -11.305 6.428 1.00 85.38 91 LEU A N 1
ATOM 661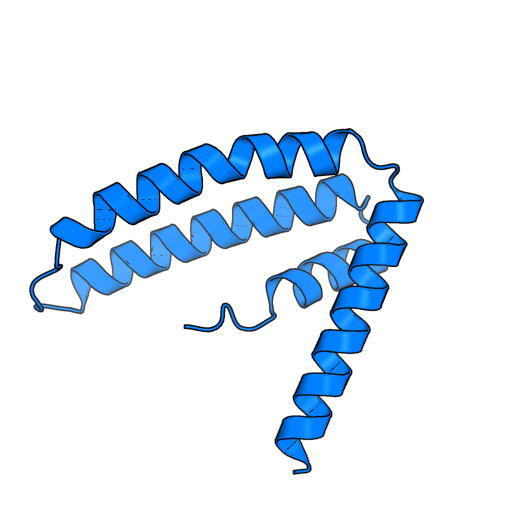 C CA . LEU A 1 91 ? -7.269 -12.698 6.751 1.00 85.38 91 LEU A CA 1
ATOM 662 C C . LEU A 1 91 ? -7.668 -13.492 5.506 1.00 85.38 91 LEU A C 1
ATOM 664 O O . LEU A 1 91 ? -7.144 -14.579 5.277 1.00 85.38 91 LEU A O 1
ATOM 668 N N . VAL A 1 92 ? -8.556 -12.935 4.679 1.00 86.56 92 VAL A N 1
ATOM 669 C CA . VAL A 1 92 ? -8.978 -13.564 3.420 1.00 86.56 92 VAL A CA 1
ATOM 670 C C . VAL A 1 92 ? -7.785 -13.731 2.480 1.00 86.56 92 VAL A C 1
ATOM 672 O O . VAL A 1 92 ? -7.603 -14.809 1.921 1.00 86.56 92 VAL A O 1
ATOM 675 N N . LEU A 1 93 ? -6.934 -12.709 2.344 1.00 81.19 93 LEU A N 1
ATOM 676 C CA . LEU A 1 93 ? -5.724 -12.789 1.520 1.00 81.19 93 LEU A CA 1
ATOM 677 C C . LEU A 1 93 ? -4.774 -13.896 2.004 1.00 81.19 93 LEU A C 1
ATOM 679 O O . LEU A 1 93 ? -4.233 -14.648 1.193 1.00 81.19 93 LEU A O 1
ATOM 683 N N . GLY A 1 94 ? -4.601 -14.019 3.323 1.00 82.19 94 GLY A N 1
ATOM 684 C CA . GLY A 1 94 ? -3.799 -15.069 3.948 1.00 82.19 94 GLY A CA 1
ATOM 685 C C . GLY A 1 94 ? -4.362 -16.465 3.685 1.00 82.19 94 GLY A C 1
ATOM 686 O O . GLY A 1 94 ? -3.621 -17.346 3.255 1.00 82.19 94 GLY A O 1
ATOM 687 N N . LEU A 1 95 ? -5.675 -16.653 3.855 1.00 87.25 95 LEU A N 1
ATOM 688 C CA . LEU A 1 95 ? -6.353 -17.923 3.571 1.00 87.25 95 LEU A CA 1
ATOM 689 C C . LEU A 1 95 ? -6.243 -18.322 2.095 1.00 87.25 95 LEU A C 1
ATOM 691 O O . LEU A 1 95 ? -5.948 -19.476 1.800 1.00 87.25 95 LEU A O 1
ATOM 695 N N . VAL A 1 96 ? -6.421 -17.377 1.167 1.00 85.94 96 VAL A N 1
ATOM 696 C CA . VAL A 1 96 ? -6.253 -17.628 -0.277 1.00 85.94 96 VAL A CA 1
ATOM 697 C C . VAL A 1 96 ? -4.813 -18.021 -0.602 1.00 85.94 96 VAL A C 1
ATOM 699 O O . VAL A 1 96 ? -4.589 -18.926 -1.404 1.00 85.94 96 VAL A O 1
ATOM 702 N N . THR A 1 97 ? -3.834 -17.367 0.026 1.00 83.94 97 THR A N 1
ATOM 703 C CA . THR A 1 97 ? -2.411 -17.675 -0.182 1.00 83.94 97 THR A CA 1
ATOM 704 C C . THR A 1 97 ? -2.068 -19.070 0.337 1.00 83.94 97 THR A C 1
ATOM 706 O O . THR A 1 97 ? -1.417 -19.831 -0.371 1.00 83.94 97 THR A O 1
ATOM 709 N N . LEU A 1 98 ? -2.553 -19.436 1.527 1.00 85.44 98 LEU A N 1
ATOM 710 C CA . LEU A 1 98 ? -2.410 -20.784 2.087 1.00 85.44 98 LEU A CA 1
ATOM 711 C C . LEU A 1 98 ? -3.087 -21.840 1.210 1.00 85.44 98 LEU A C 1
ATOM 713 O O . LEU A 1 98 ? -2.484 -22.869 0.927 1.00 85.44 98 LEU A O 1
ATOM 717 N N . GLY A 1 99 ? -4.301 -21.566 0.727 1.00 88.31 99 GLY A N 1
ATOM 718 C CA . GLY A 1 99 ? -5.019 -22.461 -0.180 1.00 88.31 99 GLY A CA 1
ATOM 719 C C . GLY A 1 99 ? -4.242 -22.732 -1.468 1.00 88.31 99 GLY A C 1
ATOM 720 O O . GLY A 1 99 ? -4.106 -23.884 -1.848 1.00 88.31 99 GLY A O 1
ATOM 721 N N . LYS A 1 100 ? -3.661 -21.695 -2.083 1.00 82.44 100 LYS A N 1
ATOM 722 C CA . LYS A 1 100 ? -2.794 -21.827 -3.270 1.00 82.44 100 LYS A CA 1
ATOM 723 C C . LYS A 1 100 ? -1.435 -22.480 -3.018 1.00 82.44 100 LYS A C 1
ATOM 725 O O . LYS A 1 100 ? -0.745 -22.815 -3.973 1.00 82.44 100 LYS A O 1
ATOM 730 N N . LEU A 1 101 ? -0.983 -22.525 -1.768 1.00 84.31 101 LEU A N 1
ATOM 731 C CA . LEU A 1 101 ? 0.283 -23.162 -1.412 1.00 84.31 101 LEU A CA 1
ATOM 732 C C . LEU A 1 101 ? 0.086 -24.659 -1.146 1.00 84.31 101 LEU A C 1
ATOM 734 O O . LEU A 1 101 ? 0.984 -25.454 -1.399 1.00 84.31 101 LEU A O 1
ATOM 738 N N . ILE A 1 102 ? -1.076 -25.022 -0.600 1.00 82.88 102 ILE A N 1
ATOM 739 C CA . ILE A 1 102 ? -1.435 -26.397 -0.240 1.00 82.88 102 ILE A CA 1
ATOM 740 C C . ILE A 1 102 ? -2.038 -27.156 -1.438 1.00 82.88 102 ILE A C 1
ATOM 742 O O . ILE A 1 102 ? -1.912 -28.377 -1.491 1.00 82.88 102 ILE A O 1
ATOM 746 N N . PHE A 1 103 ? -2.678 -26.450 -2.377 1.00 65.25 103 PHE A N 1
ATOM 747 C CA . PHE A 1 103 ? -3.357 -26.983 -3.564 1.00 65.25 103 PHE A CA 1
ATOM 748 C C . PHE A 1 103 ? -2.766 -26.389 -4.845 1.00 65.25 103 PHE A C 1
ATOM 750 O O . PHE A 1 103 ? -2.542 -27.163 -5.801 1.00 65.25 103 PHE A O 1
#

Foldseek 3Di:
DDPPLVLLVQLLVCVVVVDQNLVSNVVSVVVVVVVVVVVVVVCVVPDPDDDPVVVVVVVVVVVVVVVVVVVVVSVPDDSVVSSVVSVVVSVVVVVVVVVVVVD

Sequence (103 aa):
ISGGGYGPLVTSGQILSGVNSKNAIGITSLSEGLTCLVGVITYLIFTNHTIRWQLAPSLVLGAILSVPFAAYTVKKVKNVRLKLIVGIATLVLGLVTLGKLIF

Radius of gyration: 16.55 Å; chains: 1; bounding box: 34×38×44 Å